Protein AF-A0A3S4U9X4-F1 (afdb_monomer)

InterPro domains:
  IPR004872 Lipoprotein NlpA family [PF03180] (2-70)
  IPR004872 Lipoprotein NlpA family [PTHR30429] (2-70)

Mean predicted aligned error: 6.37 Å

Sequence (71 aa):
MGNTFVYPLAGYSKKIKNLNELQEGAKVVVPNDPSNRGRALILLEKQGLIKLKDANNLLSTVLDIVENPKI

Organism: NCBI:txid758

Secondary structure (DSSP, 8-state):
------PPP----SS-SSGGG--TTPPPP--SSHHHHHHHHHHHHHTTS-EES-TT-TT--GGGEEE-TT-

Solvent-accessible surface area (backbone atoms only — not comparable to full-atom values): 4667 Å² total; per-residue (Å²): 134,85,85,81,82,82,76,86,85,78,91,84,62,96,86,47,95,50,81,85,65,62,52,76,67,62,86,80,89,70,58,89,51,58,61,59,21,6,51,48,51,38,51,38,30,78,69,68,53,35,36,53,76,54,73,82,44,51,69,40,52,84,85,40,53,74,44,51,92,44,100

Nearest PDB structures (foldseek):
  4k3f-assembly1_A  TM=9.528E-01  e=9.042E-06  Pseudomonas aeruginosa PAO1
  1p99-assembly1_A  TM=9.374E-01  e=2.232E-05  Staphylococcus aureus subsp. aureus Mu50
  4ib2-assembly2_B  TM=9.349E-01  e=8.032E-05  Mediterraneibacter gnavus ATCC 29149
  4ntl-assembly1_A-2  TM=9.079E-01  e=8.032E-05  Enterococcus faecalis V583
  6jf1-assembly1_A  TM=8.635E-01  e=3.623E-04  Streptococcus pneumoniae TIGR4

Structure (mmCIF, N/CA/C/O backbone):
data_AF-A0A3S4U9X4-F1
#
_entry.id   AF-A0A3S4U9X4-F1
#
loop_
_atom_site.group_PDB
_atom_site.id
_atom_site.type_symbol
_atom_site.label_atom_id
_atom_site.label_alt_id
_atom_site.label_comp_id
_atom_site.label_asym_id
_atom_site.label_entity_id
_atom_site.label_seq_id
_atom_site.pdbx_PDB_ins_code
_atom_site.Cartn_x
_atom_site.Cartn_y
_atom_site.Cartn_z
_atom_site.occupancy
_atom_site.B_iso_or_equiv
_atom_site.auth_seq_id
_atom_site.auth_comp_id
_atom_site.auth_asym_id
_atom_site.auth_atom_id
_atom_site.pdbx_PDB_model_num
ATOM 1 N N . MET A 1 1 ? 32.191 4.861 4.679 1.00 49.09 1 MET A N 1
ATOM 2 C CA . MET A 1 1 ? 31.185 3.778 4.712 1.00 49.09 1 MET A CA 1
ATOM 3 C C . MET A 1 1 ? 29.828 4.443 4.870 1.00 49.09 1 MET A C 1
ATOM 5 O O . MET A 1 1 ? 29.653 5.178 5.831 1.00 49.09 1 MET A O 1
ATOM 9 N N . GLY A 1 2 ? 28.947 4.344 3.872 1.00 55.22 2 GLY A N 1
ATOM 10 C CA . GLY A 1 2 ? 27.649 5.023 3.903 1.00 55.22 2 GLY A CA 1
ATOM 11 C C . GLY A 1 2 ? 26.665 4.243 4.768 1.00 55.22 2 GLY A C 1
ATOM 12 O O . GLY A 1 2 ? 26.311 3.119 4.420 1.00 55.22 2 GLY A O 1
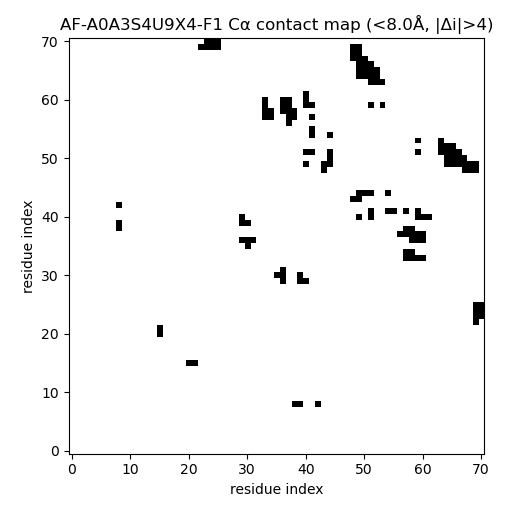ATOM 13 N N . ASN A 1 3 ? 26.233 4.819 5.888 1.00 55.31 3 ASN A N 1
ATOM 14 C CA . ASN A 1 3 ? 25.183 4.220 6.705 1.00 55.31 3 ASN A CA 1
ATOM 15 C C . ASN A 1 3 ? 23.863 4.292 5.931 1.00 55.31 3 ASN A C 1
ATOM 17 O O . ASN A 1 3 ? 23.265 5.358 5.796 1.00 55.31 3 ASN A O 1
ATOM 21 N N . THR A 1 4 ? 23.417 3.156 5.401 1.00 56.91 4 THR A N 1
ATOM 22 C CA . THR A 1 4 ? 22.073 3.039 4.833 1.00 56.91 4 THR A CA 1
ATOM 23 C C . THR A 1 4 ? 21.100 2.861 5.991 1.00 56.91 4 THR A C 1
ATOM 25 O O . THR A 1 4 ? 20.985 1.776 6.555 1.00 56.91 4 THR A O 1
ATOM 28 N N . PHE A 1 5 ? 20.423 3.939 6.379 1.00 63.22 5 PHE A N 1
ATOM 29 C CA . PHE A 1 5 ? 19.355 3.873 7.370 1.00 63.22 5 PHE A CA 1
ATOM 30 C C . PHE A 1 5 ? 18.093 3.323 6.709 1.00 63.22 5 PHE A C 1
ATOM 32 O O . PHE A 1 5 ? 17.488 3.960 5.846 1.00 63.22 5 PHE A O 1
ATOM 39 N N . VAL A 1 6 ? 17.697 2.115 7.105 1.00 60.56 6 VAL A N 1
ATOM 40 C CA . VAL A 1 6 ? 16.412 1.542 6.705 1.00 60.56 6 VAL A CA 1
ATOM 41 C C . VAL A 1 6 ? 15.352 2.088 7.654 1.00 60.56 6 VAL A C 1
ATOM 43 O O . VAL A 1 6 ? 15.248 1.648 8.795 1.00 60.56 6 VAL A O 1
ATOM 46 N N . TYR A 1 7 ? 14.573 3.063 7.190 1.00 67.94 7 TYR A N 1
ATOM 47 C CA . TYR A 1 7 ? 13.440 3.567 7.959 1.00 67.94 7 TYR A CA 1
ATOM 48 C C . TYR A 1 7 ? 12.259 2.595 7.855 1.00 67.94 7 TYR A C 1
ATOM 50 O O . TYR A 1 7 ? 11.874 2.229 6.734 1.00 67.94 7 TYR 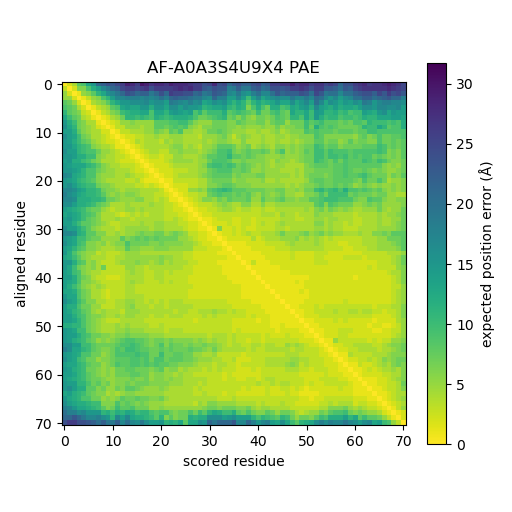A O 1
ATOM 58 N N . PRO A 1 8 ? 11.677 2.165 8.989 1.00 71.69 8 PRO A N 1
ATOM 59 C CA . PRO A 1 8 ? 10.456 1.381 8.970 1.00 71.69 8 PRO A CA 1
ATOM 60 C C . PRO A 1 8 ? 9.316 2.248 8.429 1.00 71.69 8 PRO A C 1
ATOM 62 O O . PRO A 1 8 ? 9.077 3.357 8.905 1.00 71.69 8 PRO A O 1
ATOM 65 N N . LEU A 1 9 ? 8.616 1.740 7.417 1.00 77.69 9 LEU A N 1
ATOM 66 C CA . LEU A 1 9 ? 7.379 2.334 6.929 1.00 77.69 9 LEU A CA 1
ATOM 67 C C . LEU A 1 9 ? 6.221 1.721 7.722 1.00 77.69 9 LEU A C 1
ATOM 69 O O . LEU A 1 9 ? 6.125 0.497 7.811 1.00 77.69 9 LEU A O 1
ATOM 73 N N . ALA A 1 10 ? 5.348 2.556 8.277 1.00 80.81 10 ALA A N 1
ATOM 74 C CA . ALA A 1 10 ? 4.161 2.116 8.998 1.00 80.81 10 ALA A CA 1
ATOM 75 C C . ALA A 1 10 ? 2.911 2.795 8.432 1.00 80.81 10 ALA A C 1
ATOM 77 O O . ALA A 1 10 ? 2.935 3.973 8.071 1.00 80.81 10 ALA A O 1
ATOM 78 N N . GLY A 1 11 ? 1.816 2.039 8.357 1.00 79.12 11 GLY A N 1
ATOM 79 C CA . GLY A 1 11 ? 0.490 2.587 8.093 1.00 79.12 11 GLY A CA 1
ATOM 80 C C . GLY A 1 11 ? -0.113 3.146 9.379 1.00 79.12 11 GLY A C 1
ATOM 81 O O . GLY A 1 11 ? 0.035 2.554 10.445 1.00 79.12 11 GLY A O 1
ATOM 82 N N . TYR A 1 12 ? -0.819 4.269 9.275 1.00 81.94 12 TYR A N 1
ATOM 83 C CA . TYR A 1 12 ? -1.521 4.880 10.401 1.00 81.94 12 TYR A CA 1
ATOM 84 C C . TYR A 1 12 ? -2.998 5.038 10.062 1.00 81.94 12 TYR A C 1
ATOM 86 O O . TYR A 1 12 ? -3.357 5.381 8.937 1.00 81.94 12 TYR A O 1
ATOM 94 N N . SER A 1 13 ? -3.859 4.839 11.055 1.00 84.06 13 SER A N 1
ATOM 95 C CA . SER A 1 13 ? -5.283 5.126 10.940 1.00 84.06 13 SER A CA 1
ATOM 96 C C . SER A 1 13 ? -5.770 5.879 12.166 1.00 84.06 13 SER A C 1
ATOM 98 O O . SER A 1 13 ? -5.361 5.602 13.289 1.00 84.06 13 SER A O 1
ATOM 100 N N . LYS A 1 14 ? -6.667 6.842 11.941 1.00 84.25 14 LYS A N 1
ATOM 101 C CA . LYS A 1 14 ? -7.411 7.516 13.015 1.00 84.25 14 LYS A CA 1
ATOM 102 C C . LYS A 1 14 ? -8.710 6.791 13.372 1.00 84.25 14 LYS A C 1
ATOM 104 O O . LYS A 1 14 ? -9.298 7.096 14.401 1.00 84.25 14 LYS A O 1
ATOM 109 N N . LYS A 1 15 ? -9.188 5.900 12.495 1.00 83.62 15 LYS A N 1
ATOM 110 C CA . LYS A 1 15 ? -10.516 5.272 12.596 1.00 83.62 15 LYS A CA 1
ATOM 111 C C . LYS A 1 15 ? -10.463 3.843 13.116 1.00 83.62 15 LYS A C 1
ATOM 113 O O . LYS A 1 15 ? -11.356 3.449 13.850 1.00 83.62 15 LYS A O 1
ATOM 118 N N . ILE A 1 16 ? -9.439 3.092 12.720 1.00 84.06 16 ILE A N 1
ATOM 119 C CA . ILE A 1 16 ? -9.279 1.680 13.069 1.00 84.06 16 ILE A CA 1
ATOM 120 C C . ILE A 1 16 ? -8.019 1.499 13.900 1.00 84.06 16 ILE A C 1
ATOM 122 O O . ILE A 1 16 ? -7.021 2.182 13.661 1.00 84.06 16 ILE A O 1
ATOM 126 N N . LYS A 1 17 ? -8.066 0.587 14.871 1.00 83.81 17 LYS A N 1
ATOM 127 C CA . LYS A 1 17 ? -6.891 0.231 15.680 1.00 83.81 17 LYS A CA 1
ATOM 128 C C . LYS A 1 17 ? -6.201 -1.019 15.152 1.00 83.81 17 LYS A C 1
ATOM 130 O O . LYS A 1 17 ? -4.982 -1.118 15.244 1.00 83.81 17 LYS A O 1
ATOM 135 N N . ASN A 1 18 ? -6.969 -1.934 14.567 1.00 83.00 18 ASN A N 1
ATOM 136 C CA . ASN A 1 18 ? -6.475 -3.190 14.021 1.00 83.00 18 ASN A CA 1
ATOM 137 C C . ASN A 1 18 ? -6.787 -3.314 12.531 1.00 83.00 18 ASN A C 1
ATOM 139 O O . ASN A 1 18 ? -7.812 -2.835 12.049 1.00 83.00 18 ASN A O 1
ATOM 143 N N . LEU A 1 19 ? -5.933 -4.042 11.812 1.00 79.44 19 LEU A N 1
ATOM 144 C CA . LEU A 1 19 ? -6.106 -4.311 10.383 1.00 79.44 19 LEU A CA 1
ATOM 145 C C . LEU A 1 19 ? -7.426 -5.045 10.071 1.00 79.44 19 LEU A C 1
ATOM 147 O O . LEU A 1 19 ? -8.029 -4.837 9.022 1.00 79.44 19 LEU A O 1
ATOM 151 N N . ASN A 1 20 ? -7.905 -5.870 11.006 1.00 81.75 20 ASN A N 1
ATOM 152 C CA . ASN A 1 20 ? -9.150 -6.631 10.867 1.00 81.75 20 ASN A CA 1
ATOM 153 C C . ASN A 1 20 ? -10.403 -5.742 10.861 1.00 81.75 20 ASN A C 1
ATOM 155 O O . ASN A 1 20 ? -11.429 -6.147 10.326 1.00 81.75 20 ASN A O 1
ATOM 159 N N . GLU A 1 21 ? -10.316 -4.528 11.410 1.00 83.81 21 GLU A N 1
ATOM 160 C CA . GLU A 1 21 ? -11.407 -3.544 11.396 1.00 83.81 21 GLU A CA 1
ATOM 161 C C . GLU A 1 21 ? -11.506 -2.808 10.047 1.00 83.81 21 GLU A C 1
ATOM 163 O O . GLU A 1 21 ? -12.413 -1.999 9.847 1.00 83.81 21 GLU A O 1
ATOM 168 N N . LEU A 1 22 ? -10.576 -3.057 9.113 1.00 83.06 22 LEU A N 1
ATOM 169 C CA . LEU A 1 22 ? -10.622 -2.483 7.773 1.00 83.06 22 LEU A CA 1
ATOM 170 C C . LEU A 1 22 ? -11.854 -3.016 7.029 1.00 83.06 22 LEU A C 1
ATOM 172 O O . LEU A 1 22 ? -11.901 -4.193 6.652 1.00 83.06 22 LEU A O 1
ATOM 176 N N . GLN A 1 23 ? -12.834 -2.134 6.843 1.00 83.06 23 GLN A N 1
ATOM 177 C CA . GLN A 1 23 ? -14.074 -2.401 6.120 1.00 83.06 23 GLN A CA 1
ATOM 178 C C . GLN A 1 23 ? -13.820 -2.577 4.618 1.00 83.06 23 GLN A C 1
ATOM 180 O O . GLN A 1 23 ? -12.850 -2.049 4.071 1.00 83.06 23 GLN A O 1
ATOM 185 N N . GLU A 1 24 ? -14.716 -3.306 3.960 1.00 80.50 24 GLU A N 1
ATOM 186 C CA . GLU A 1 24 ? -14.744 -3.420 2.502 1.00 80.50 24 GLU A CA 1
ATOM 187 C C . GLU A 1 24 ? -14.992 -2.039 1.868 1.00 80.50 24 GLU A C 1
ATOM 189 O O . GLU A 1 24 ? -15.748 -1.222 2.402 1.00 80.50 24 GLU A O 1
ATOM 194 N N . GLY A 1 25 ? -14.290 -1.731 0.778 1.00 79.44 25 GLY A N 1
ATOM 195 C CA . GLY A 1 25 ? -14.308 -0.410 0.144 1.00 79.44 25 GLY A CA 1
ATOM 196 C C . GLY A 1 25 ? -13.519 0.675 0.894 1.00 79.44 25 GLY A C 1
ATOM 197 O O . GLY A 1 25 ? -13.648 1.867 0.590 1.00 79.44 25 GLY A O 1
ATOM 198 N N . ALA A 1 26 ? -12.694 0.307 1.883 1.00 83.38 26 ALA A N 1
ATOM 199 C CA . ALA A 1 26 ? -11.835 1.260 2.579 1.00 83.38 26 ALA A CA 1
ATOM 200 C C . ALA A 1 26 ? -10.838 1.937 1.624 1.00 83.38 26 ALA A C 1
ATOM 202 O O . ALA A 1 26 ? -10.157 1.300 0.821 1.00 83.38 26 ALA A O 1
ATOM 203 N N . LYS A 1 27 ? -10.698 3.260 1.760 1.00 82.88 27 LYS A N 1
ATOM 204 C CA . LYS A 1 27 ? -9.720 4.041 0.995 1.00 82.88 27 LYS A CA 1
ATOM 205 C C . LYS A 1 27 ? -8.388 4.097 1.733 1.00 82.88 27 LYS A C 1
ATOM 207 O O . LYS A 1 27 ? -8.315 4.633 2.839 1.00 82.88 27 LYS A O 1
ATOM 212 N N . VAL A 1 28 ? -7.337 3.604 1.086 1.00 84.69 28 VAL A N 1
ATOM 213 C CA . VAL A 1 28 ? -5.952 3.712 1.556 1.00 84.69 28 VAL A CA 1
ATOM 214 C C . VAL A 1 28 ? -5.242 4.795 0.750 1.00 84.69 28 VAL A C 1
ATOM 216 O O . VAL A 1 28 ? -5.244 4.769 -0.478 1.00 84.69 28 VAL A O 1
ATOM 219 N N . VAL A 1 29 ? -4.643 5.764 1.441 1.00 85.56 29 VAL A N 1
ATOM 220 C CA . VAL A 1 29 ? -3.828 6.807 0.807 1.00 85.56 29 VAL A CA 1
ATOM 221 C C . VAL A 1 29 ? -2.381 6.332 0.776 1.00 85.56 29 VAL A C 1
ATOM 223 O O . VAL A 1 29 ? -1.832 5.958 1.810 1.00 85.56 29 VAL A O 1
ATOM 226 N N . VAL A 1 30 ? -1.765 6.364 -0.404 1.00 86.69 30 VAL A N 1
ATOM 227 C CA . VAL A 1 30 ? -0.350 6.028 -0.611 1.00 86.69 30 VAL A CA 1
ATOM 228 C C . VAL A 1 30 ? 0.440 7.263 -1.064 1.00 86.69 30 VAL A C 1
ATOM 230 O O . VAL A 1 30 ? -0.153 8.183 -1.635 1.00 86.69 30 VAL A O 1
ATOM 233 N N . PRO A 1 31 ? 1.765 7.310 -0.832 1.00 85.88 31 PRO A N 1
ATOM 234 C CA . PRO A 1 31 ? 2.620 8.379 -1.343 1.00 85.88 31 PRO A CA 1
A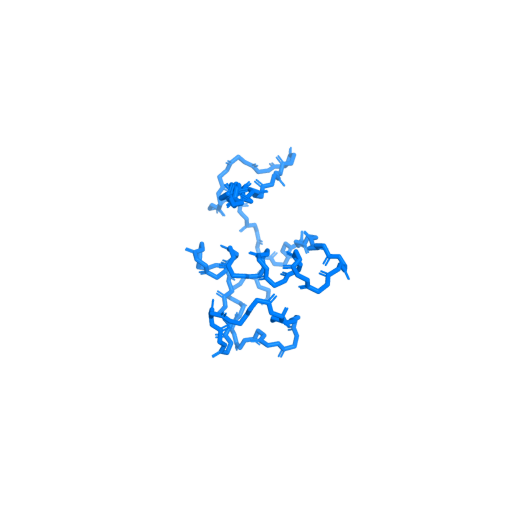TOM 235 C C . PRO A 1 31 ? 2.539 8.522 -2.870 1.00 85.88 31 PRO A C 1
ATOM 237 O O . PRO A 1 31 ? 2.296 7.551 -3.587 1.00 85.88 31 PRO A O 1
ATOM 240 N N . ASN A 1 32 ? 2.768 9.738 -3.374 1.00 87.12 32 ASN A N 1
ATOM 241 C CA . ASN A 1 32 ? 2.771 10.019 -4.814 1.00 87.12 32 ASN A CA 1
ATOM 242 C C . ASN A 1 32 ? 4.183 9.998 -5.439 1.00 87.12 32 ASN A C 1
ATOM 244 O O . ASN A 1 32 ? 4.324 10.095 -6.655 1.00 87.12 32 ASN A O 1
ATOM 248 N N . ASP A 1 33 ? 5.250 9.863 -4.657 1.00 89.81 33 ASP A N 1
ATOM 249 C CA . ASP A 1 33 ? 6.583 9.655 -5.225 1.00 89.81 33 ASP A CA 1
ATOM 250 C C . ASP A 1 33 ? 6.819 8.155 -5.517 1.00 89.81 33 ASP A C 1
ATOM 252 O O . ASP A 1 33 ? 6.352 7.311 -4.749 1.00 89.81 33 ASP A O 1
ATOM 256 N N . PRO A 1 34 ? 7.495 7.783 -6.622 1.00 86.00 34 PRO A N 1
ATOM 257 C CA . PRO A 1 34 ? 7.617 6.383 -7.047 1.00 86.00 34 PRO A CA 1
ATOM 258 C C . PRO A 1 34 ? 8.213 5.454 -5.982 1.00 86.00 34 PRO A C 1
ATOM 260 O O . PRO A 1 34 ? 7.661 4.388 -5.718 1.00 86.00 34 PRO A O 1
ATOM 263 N N . SER A 1 35 ? 9.295 5.882 -5.330 1.00 86.44 35 SER A N 1
ATOM 264 C CA . SER A 1 35 ? 10.035 5.064 -4.366 1.00 86.44 35 SER A CA 1
ATOM 265 C C . SER A 1 35 ? 9.228 4.770 -3.101 1.00 86.44 35 SER A C 1
ATOM 267 O O . SER A 1 35 ? 9.166 3.622 -2.658 1.00 86.44 35 SER A O 1
ATOM 269 N N . ASN A 1 36 ? 8.591 5.778 -2.494 1.00 87.94 36 ASN A N 1
ATOM 270 C CA . ASN A 1 36 ? 7.790 5.559 -1.289 1.00 87.94 36 ASN A CA 1
ATOM 271 C C . ASN A 1 36 ? 6.442 4.915 -1.615 1.00 87.94 36 ASN A C 1
ATOM 273 O O . ASN A 1 36 ? 5.930 4.148 -0.798 1.00 87.94 36 ASN A O 1
ATOM 277 N N . ARG A 1 37 ? 5.879 5.171 -2.804 1.00 90.69 37 ARG A N 1
ATOM 278 C CA . ARG A 1 37 ? 4.673 4.484 -3.278 1.00 90.69 37 ARG A CA 1
ATOM 279 C C . ARG A 1 37 ? 4.907 2.983 -3.384 1.00 90.69 37 ARG A C 1
ATOM 281 O O . ARG A 1 37 ? 4.130 2.226 -2.811 1.00 90.69 37 ARG A O 1
ATOM 288 N N . GLY A 1 38 ? 5.989 2.559 -4.038 1.00 90.06 38 GLY A N 1
ATOM 289 C CA . GLY A 1 38 ? 6.329 1.142 -4.149 1.00 90.06 38 GLY A CA 1
ATOM 290 C C . GLY A 1 38 ? 6.526 0.500 -2.776 1.00 90.06 38 GLY A C 1
ATOM 291 O O . GLY A 1 38 ? 5.917 -0.524 -2.481 1.00 90.06 38 GLY A O 1
ATOM 292 N N . ARG A 1 39 ? 7.263 1.152 -1.865 1.00 91.19 39 ARG A N 1
ATOM 293 C CA . ARG A 1 39 ? 7.423 0.662 -0.480 1.00 91.19 39 ARG A CA 1
ATOM 294 C C . ARG A 1 39 ? 6.092 0.538 0.269 1.00 91.19 39 ARG A C 1
ATOM 296 O O . ARG A 1 39 ? 5.917 -0.420 1.018 1.00 91.19 39 ARG A O 1
ATOM 303 N N . ALA A 1 40 ? 5.164 1.478 0.077 1.00 90.00 40 ALA A N 1
ATOM 304 C CA . ALA A 1 40 ? 3.833 1.417 0.676 1.00 90.00 40 ALA A CA 1
ATOM 305 C C . ALA A 1 40 ? 3.004 0.258 0.111 1.00 90.00 40 ALA A C 1
ATOM 307 O O . ALA A 1 40 ? 2.373 -0.463 0.876 1.00 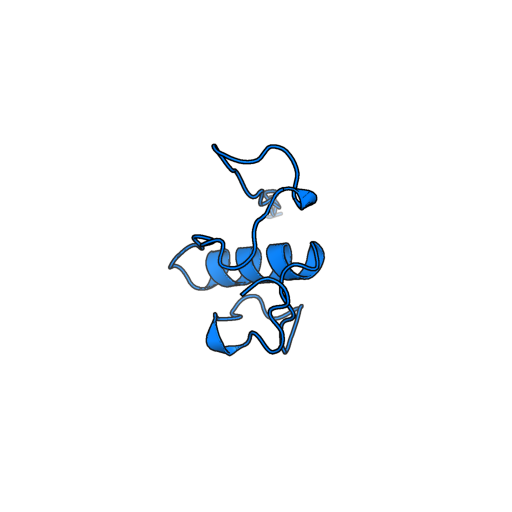90.00 40 ALA A O 1
ATOM 308 N N . LEU A 1 41 ? 3.044 0.034 -1.203 1.00 90.69 41 LEU A N 1
ATOM 309 C CA . LEU A 1 41 ? 2.337 -1.074 -1.844 1.00 90.69 41 LEU A CA 1
ATOM 310 C C . LEU A 1 41 ? 2.881 -2.436 -1.393 1.00 90.69 41 LEU A C 1
ATOM 312 O O . LEU A 1 41 ? 2.100 -3.308 -1.025 1.00 90.69 41 LEU A O 1
ATOM 316 N N . ILE A 1 42 ? 4.204 -2.589 -1.317 1.00 90.81 42 ILE A N 1
ATOM 317 C CA . ILE A 1 42 ? 4.843 -3.807 -0.793 1.00 90.81 42 ILE A CA 1
ATOM 318 C C . ILE A 1 42 ? 4.453 -4.033 0.674 1.00 90.81 42 ILE A C 1
ATOM 320 O O . ILE A 1 42 ? 4.220 -5.162 1.099 1.00 90.81 42 ILE A O 1
ATOM 324 N N . LEU A 1 43 ? 4.358 -2.967 1.478 1.00 89.44 43 LEU A N 1
ATOM 325 C CA . LEU A 1 43 ? 3.889 -3.079 2.859 1.00 89.44 43 LEU A CA 1
ATOM 326 C C . LEU A 1 43 ? 2.438 -3.583 2.927 1.00 89.44 43 LEU A C 1
ATOM 328 O O . LEU A 1 43 ? 2.146 -4.451 3.746 1.00 89.44 43 LEU A O 1
ATOM 332 N N . LEU A 1 44 ? 1.545 -3.066 2.078 1.00 89.12 44 LEU A N 1
ATOM 333 C CA . LEU A 1 44 ? 0.145 -3.506 2.024 1.00 89.12 44 LEU A CA 1
ATOM 334 C C . LEU A 1 44 ? 0.029 -4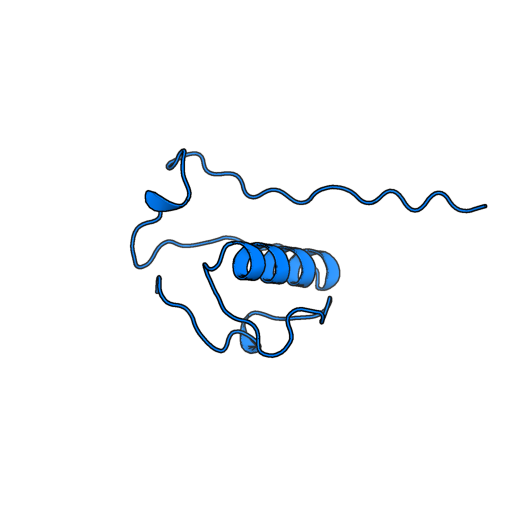.974 1.596 1.00 89.12 44 LEU A C 1
ATOM 336 O O . LEU A 1 44 ? -0.756 -5.720 2.182 1.00 89.12 44 LEU A O 1
ATOM 340 N N . GLU A 1 45 ? 0.843 -5.405 0.634 1.00 90.25 45 GLU A N 1
ATOM 341 C CA . GLU A 1 45 ? 0.921 -6.806 0.226 1.00 90.25 45 GLU A CA 1
ATOM 342 C C . GLU A 1 45 ? 1.426 -7.709 1.354 1.00 90.25 45 GLU A C 1
ATOM 344 O O . GLU A 1 45 ? 0.823 -8.740 1.640 1.00 90.25 45 GLU A O 1
ATOM 349 N N . LYS A 1 46 ? 2.483 -7.303 2.067 1.00 88.94 46 LYS A N 1
ATOM 350 C CA . LYS A 1 46 ? 2.991 -8.049 3.231 1.00 88.94 46 LYS A CA 1
ATOM 351 C C . LYS A 1 46 ? 1.963 -8.196 4.351 1.00 88.94 46 LYS A C 1
ATOM 35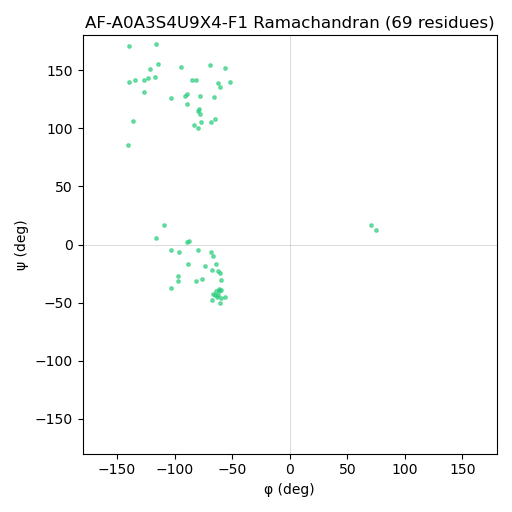3 O O . LYS A 1 46 ? 2.088 -9.104 5.166 1.00 88.94 46 LYS A O 1
ATOM 358 N N . GLN A 1 47 ? 0.985 -7.297 4.424 1.00 87.25 47 GLN A N 1
ATOM 359 C CA . GLN A 1 47 ? -0.142 -7.385 5.354 1.00 87.25 47 GLN A CA 1
ATOM 360 C C . GLN A 1 47 ? -1.342 -8.162 4.780 1.00 87.25 47 GLN A C 1
ATOM 362 O O . GLN A 1 47 ? -2.370 -8.263 5.444 1.00 87.25 47 GLN A O 1
ATOM 367 N N . GLY A 1 48 ? -1.230 -8.705 3.564 1.00 87.12 48 GLY A N 1
ATOM 368 C CA . GLY A 1 48 ? -2.278 -9.480 2.897 1.00 87.12 48 GLY A CA 1
ATOM 369 C C . GLY A 1 48 ? -3.479 -8.650 2.440 1.00 87.12 48 GLY A C 1
ATOM 370 O O . GLY A 1 48 ? -4.540 -9.209 2.184 1.00 87.12 48 GLY A O 1
ATOM 371 N N . LEU A 1 49 ? -3.343 -7.321 2.369 1.00 87.62 49 LEU A N 1
ATOM 372 C CA . LEU A 1 49 ? -4.438 -6.425 1.980 1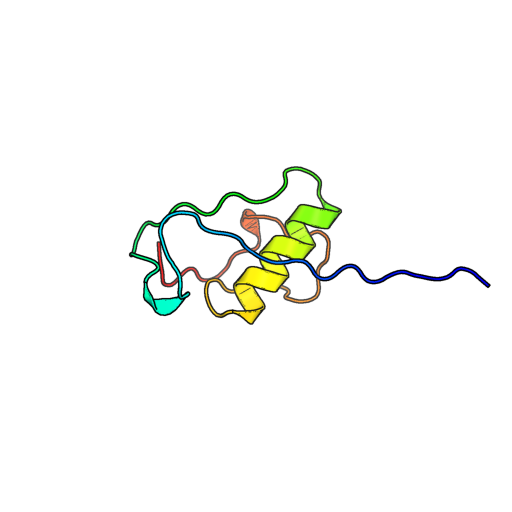.00 87.62 49 LEU A CA 1
ATOM 373 C C . LEU A 1 49 ? -4.622 -6.339 0.467 1.00 87.62 49 LEU A C 1
ATOM 375 O O . LEU A 1 49 ? -5.732 -6.116 -0.000 1.00 87.62 49 LEU A O 1
ATOM 379 N N . ILE A 1 50 ? -3.529 -6.483 -0.276 1.00 90.81 50 ILE A N 1
ATOM 380 C CA . ILE A 1 50 ? -3.481 -6.508 -1.738 1.00 90.81 50 ILE A CA 1
ATOM 381 C C . ILE A 1 50 ? -2.481 -7.577 -2.169 1.00 90.81 50 ILE A C 1
ATOM 383 O O . ILE A 1 50 ? -1.706 -8.071 -1.352 1.00 90.81 50 ILE A O 1
ATOM 387 N N . LYS A 1 51 ? -2.440 -7.886 -3.459 1.00 91.62 51 LYS A N 1
ATOM 388 C CA . LYS A 1 51 ? -1.372 -8.686 -4.055 1.00 91.62 51 LYS A CA 1
ATOM 389 C C . LYS A 1 51 ? -0.771 -7.940 -5.226 1.00 91.62 51 LYS A C 1
ATOM 391 O O . LYS A 1 51 ? -1.511 -7.442 -6.078 1.00 91.62 51 LYS A O 1
ATOM 396 N N . LEU A 1 52 ? 0.553 -7.859 -5.263 1.00 91.44 52 LEU A N 1
ATOM 397 C CA . LEU A 1 52 ? 1.266 -7.242 -6.370 1.00 91.44 52 LEU A CA 1
ATOM 398 C C . LEU A 1 52 ? 1.677 -8.307 -7.380 1.00 91.44 52 LEU A C 1
ATOM 400 O O . LEU A 1 52 ? 1.881 -9.473 -7.047 1.00 91.44 52 LEU A O 1
ATOM 404 N N . LYS A 1 53 ? 1.819 -7.894 -8.638 1.00 91.88 53 LYS A N 1
ATOM 405 C CA . LYS A 1 53 ? 2.422 -8.728 -9.678 1.00 91.88 53 LYS A CA 1
ATOM 406 C C . LYS A 1 53 ? 3.869 -9.083 -9.331 1.00 91.88 53 LYS A C 1
ATOM 408 O O . LYS A 1 53 ? 4.294 -10.210 -9.567 1.00 91.88 53 LYS A O 1
ATOM 413 N N . ASP A 1 54 ? 4.602 -8.116 -8.780 1.00 90.31 54 ASP A N 1
ATOM 414 C CA . ASP A 1 54 ? 5.957 -8.288 -8.263 1.00 90.31 54 ASP A CA 1
ATOM 415 C C . ASP A 1 54 ? 6.116 -7.580 -6.909 1.00 90.31 54 ASP A C 1
ATOM 417 O O . 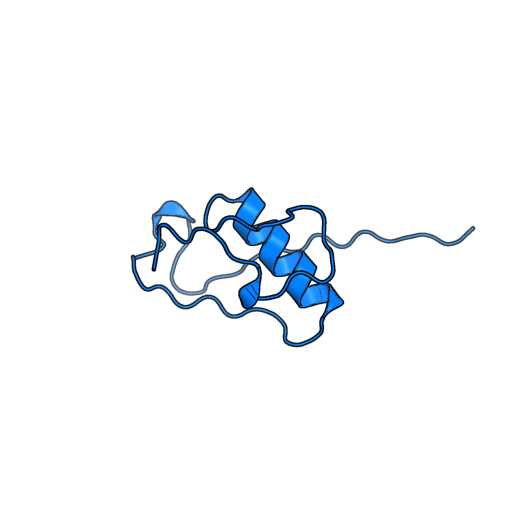ASP A 1 54 ? 6.221 -6.353 -6.819 1.00 90.31 54 ASP A O 1
ATOM 421 N N . ALA A 1 55 ? 6.166 -8.393 -5.858 1.00 84.06 55 ALA A N 1
ATOM 422 C CA . ALA A 1 55 ? 6.351 -7.995 -4.466 1.00 84.06 55 ALA A CA 1
ATOM 423 C C . ALA A 1 55 ? 7.704 -7.330 -4.161 1.00 84.06 55 ALA A C 1
ATOM 425 O O . ALA A 1 55 ? 7.884 -6.714 -3.110 1.00 84.06 55 ALA A O 1
ATOM 426 N N . ASN A 1 56 ? 8.692 -7.485 -5.046 1.00 86.88 56 ASN A N 1
ATOM 427 C CA . ASN A 1 56 ? 10.044 -6.965 -4.850 1.00 86.88 56 ASN A CA 1
ATOM 428 C C . ASN A 1 56 ? 10.313 -5.701 -5.673 1.00 86.88 56 ASN A C 1
ATOM 430 O O . ASN A 1 56 ? 11.366 -5.075 -5.520 1.00 86.88 56 ASN A O 1
ATOM 434 N N . ASN A 1 57 ? 9.367 -5.291 -6.520 1.00 86.56 57 ASN A N 1
ATOM 435 C CA . ASN A 1 57 ? 9.508 -4.099 -7.335 1.00 86.56 57 ASN A CA 1
ATOM 436 C C . ASN A 1 57 ? 9.267 -2.828 -6.501 1.00 86.56 57 ASN A C 1
ATOM 438 O O . ASN A 1 57 ? 8.142 -2.446 -6.180 1.00 86.56 57 ASN A O 1
ATOM 442 N N . LEU A 1 58 ? 10.352 -2.119 -6.183 1.00 85.12 58 LEU A N 1
ATOM 443 C CA . LEU A 1 58 ? 10.321 -0.846 -5.449 1.00 85.12 58 LEU A CA 1
ATOM 444 C C . LEU A 1 58 ? 9.666 0.308 -6.222 1.00 85.12 58 LEU A C 1
ATOM 446 O O . LEU A 1 58 ? 9.430 1.364 -5.638 1.00 85.12 58 LEU A O 1
ATOM 450 N N . LEU A 1 59 ? 9.385 0.118 -7.509 1.00 87.94 59 LEU A N 1
ATOM 451 C CA . LEU A 1 59 ? 8.674 1.058 -8.370 1.00 87.94 59 LEU A CA 1
ATOM 452 C C . LEU A 1 59 ? 7.269 0.557 -8.726 1.00 87.94 59 LEU A C 1
ATOM 454 O O . LEU A 1 59 ? 6.665 1.075 -9.665 1.00 87.94 59 LEU A O 1
ATOM 458 N N . SER A 1 60 ? 6.746 -0.428 -7.985 1.00 88.56 60 SER A N 1
ATOM 459 C CA . SER A 1 60 ? 5.366 -0.885 -8.130 1.00 88.56 60 SER A CA 1
ATOM 460 C C . SER A 1 60 ? 4.391 0.285 -8.063 1.00 88.56 60 SER A C 1
ATOM 462 O O . SER A 1 60 ? 4.526 1.219 -7.263 1.00 88.56 60 SER A O 1
ATOM 464 N N . THR A 1 61 ? 3.385 0.219 -8.920 1.00 89.69 61 THR A N 1
ATOM 465 C CA . THR A 1 61 ? 2.311 1.194 -9.029 1.00 89.69 61 THR A CA 1
ATOM 466 C C . THR A 1 61 ? 0.977 0.548 -8.681 1.00 89.69 61 THR A C 1
ATOM 468 O O . THR A 1 61 ? 0.860 -0.663 -8.513 1.00 89.69 61 THR A O 1
ATOM 471 N N . VAL A 1 62 ? -0.073 1.363 -8.589 1.00 86.00 62 VAL A N 1
ATOM 472 C CA . VAL A 1 62 ? -1.437 0.862 -8.360 1.00 86.00 62 VAL A CA 1
ATOM 473 C C . VAL A 1 62 ? -1.903 -0.044 -9.515 1.00 86.00 62 VAL A C 1
ATOM 475 O O . VAL A 1 62 ? -2.757 -0.897 -9.309 1.00 86.00 62 VAL A O 1
ATOM 478 N N . LEU A 1 63 ? -1.315 0.097 -10.711 1.00 88.88 63 LEU A N 1
ATOM 479 C CA . LEU A 1 63 ? -1.604 -0.751 -11.873 1.00 88.88 63 LEU A CA 1
ATOM 480 C C . LEU A 1 63 ? -1.010 -2.161 -11.746 1.00 88.88 63 LEU A C 1
ATOM 482 O O . LEU A 1 63 ? -1.440 -3.067 -12.450 1.00 88.88 63 LEU A O 1
ATOM 486 N N . ASP A 1 64 ? -0.038 -2.352 -10.852 1.00 90.94 64 ASP A N 1
ATOM 487 C CA . ASP A 1 64 ? 0.613 -3.642 -10.613 1.00 90.94 64 ASP A CA 1
ATOM 488 C C . ASP A 1 64 ? -0.137 -4.497 -9.578 1.00 90.94 64 ASP A C 1
ATOM 490 O O . ASP A 1 64 ? 0.323 -5.582 -9.221 1.00 90.94 64 ASP A O 1
ATOM 494 N N . ILE A 1 65 ? -1.286 -4.024 -9.083 1.00 90.81 65 ILE A N 1
ATOM 495 C CA . ILE A 1 65 ? -2.140 -4.758 -8.148 1.00 90.81 65 ILE A CA 1
ATOM 496 C C . ILE A 1 65 ? -2.950 -5.793 -8.931 1.00 90.81 65 ILE A C 1
ATOM 498 O O . ILE A 1 65 ? -3.772 -5.440 -9.773 1.00 90.81 65 ILE A O 1
ATOM 502 N N . VAL A 1 66 ? -2.725 -7.073 -8.635 1.00 92.81 66 VAL A N 1
ATOM 503 C CA . VAL A 1 66 ? -3.402 -8.197 -9.303 1.00 92.81 66 VAL A CA 1
ATOM 504 C C . VAL A 1 66 ? -4.598 -8.720 -8.516 1.00 92.81 66 VAL A C 1
ATOM 506 O O . VAL A 1 66 ? -5.535 -9.235 -9.115 1.00 92.81 66 VAL A O 1
ATOM 509 N N . GLU A 1 67 ? -4.594 -8.572 -7.190 1.00 89.00 67 GLU A N 1
ATOM 510 C CA . GLU A 1 67 ? -5.721 -8.950 -6.334 1.00 89.00 67 GLU A CA 1
ATOM 511 C C . GLU A 1 67 ? -5.931 -7.895 -5.245 1.00 89.00 67 GLU A C 1
ATOM 513 O O . GLU A 1 67 ? -4.972 -7.374 -4.668 1.00 89.00 67 GLU A O 1
ATOM 518 N N . ASN A 1 68 ? -7.196 -7.592 -4.955 1.00 85.62 68 ASN A N 1
ATOM 519 C CA . ASN A 1 68 ? -7.590 -6.671 -3.897 1.00 85.62 68 ASN A CA 1
ATOM 520 C C . ASN A 1 68 ? -8.840 -7.202 -3.174 1.00 85.62 68 ASN A C 1
ATOM 522 O O . ASN A 1 68 ? -9.954 -6.843 -3.538 1.00 85.62 68 ASN A O 1
ATOM 526 N N . PRO A 1 69 ? -8.676 -8.076 -2.167 1.00 74.75 69 PRO A N 1
ATOM 527 C CA . PRO A 1 69 ? -9.788 -8.761 -1.502 1.00 74.75 69 PRO A CA 1
ATOM 528 C C . PRO A 1 69 ? -10.693 -7.851 -0.654 1.00 74.75 69 PRO A C 1
ATOM 530 O O . PRO A 1 69 ? -11.670 -8.331 -0.090 1.00 74.75 69 PRO A O 1
ATOM 533 N N . LYS A 1 70 ? -10.344 -6.570 -0.485 1.00 68.88 70 LYS A N 1
ATOM 534 C CA . LYS A 1 70 ? -11.040 -5.614 0.393 1.00 68.88 70 LYS A CA 1
ATOM 535 C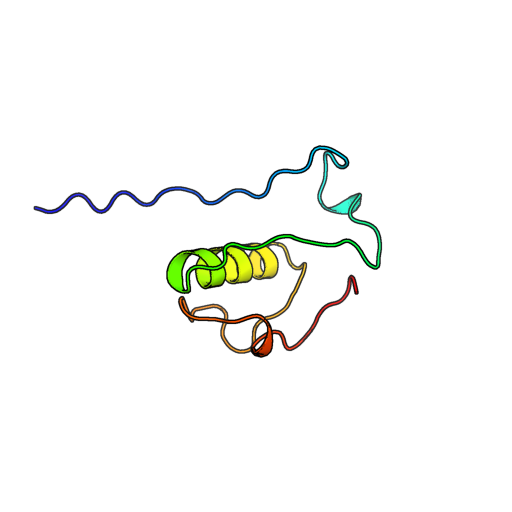 C . LYS A 1 70 ? -11.681 -4.448 -0.381 1.00 68.88 70 LYS A C 1
ATOM 537 O O . LYS A 1 70 ? -12.169 -3.520 0.268 1.00 68.88 70 LYS A O 1
ATOM 542 N N . ILE A 1 71 ? -11.660 -4.460 -1.719 1.00 56.97 71 ILE A N 1
ATOM 543 C CA . ILE A 1 71 ? -12.317 -3.472 -2.600 1.00 56.97 71 ILE A CA 1
ATOM 544 C C . ILE A 1 71 ? -13.370 -4.153 -3.462 1.00 56.97 71 ILE A C 1
ATOM 546 O O . ILE A 1 71 ? -13.075 -5.257 -3.965 1.00 56.97 71 ILE A O 1
#

Foldseek 3Di:
DDPDDDDDDDDDDPPDDDPVPQAAPDDDDFDPDQQRRLVVVLVCVVVVQFPFCDSPDSRDDPVRTPGGPRD

pLDDT: mean 82.71, std 10.02, range [49.09, 92.81]

Radius of gyration: 13.15 Å; Cα contacts (8 Å, |Δi|>4): 74; chains: 1; bounding box: 46×20×28 Å